Protein AF-A0A0N8JWX4-F1 (afdb_monomer)

Solvent-accessible surface area (backbone atoms only — not comparable to full-atom values): 6030 Å² total; per-residue (Å²): 86,64,40,74,49,63,48,61,84,42,91,86,50,77,51,70,68,56,51,38,58,78,67,41,42,69,59,55,32,63,76,65,73,45,65,76,48,78,26,70,24,34,84,79,57,50,66,80,94,48,34,44,62,36,56,54,49,41,50,51,52,44,52,58,57,46,63,76,50,38,68,66,52,49,53,49,52,53,51,55,52,50,54,51,50,54,52,55,51,50,53,51,51,53,51,51,50,54,56,51,55,69,70,76,110

Foldseek 3Di:
DEAEQEDPVDDPRDDPVRVCVVVVVVVVCVVVVHDYDYQHAYCPLDDDPSHTVSVVVSVVVVVVVCVVCVVVV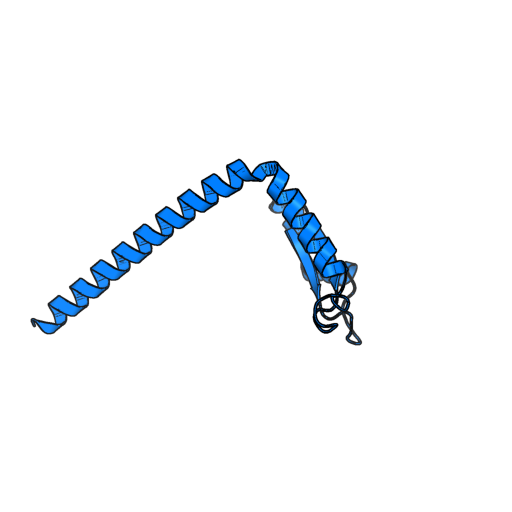VVVCVVVVVVVVVVVVVVVVVVVVVVVVVVVD

Structure (mmCIF, N/CA/C/O backbone):
data_AF-A0A0N8JWX4-F1
#
_entry.id   AF-A0A0N8JWX4-F1
#
loop_
_atom_site.group_PDB
_atom_site.id
_atom_site.type_symbol
_atom_site.label_atom_id
_atom_site.label_alt_id
_atom_site.label_comp_id
_atom_site.label_asym_id
_atom_site.label_entity_id
_atom_site.label_seq_id
_atom_site.pdbx_PDB_ins_code
_atom_site.Cartn_x
_atom_site.Cartn_y
_atom_site.Cartn_z
_atom_site.occupancy
_atom_site.B_iso_or_equiv
_atom_site.auth_seq_id
_atom_site.auth_comp_id
_atom_site.auth_asym_id
_atom_site.auth_atom_id
_atom_site.pdbx_PDB_model_num
ATOM 1 N N . MET A 1 1 ? -0.956 6.906 -3.241 1.00 75.44 1 MET A N 1
ATOM 2 C CA . MET A 1 1 ? -1.010 5.457 -3.043 1.00 75.44 1 MET A CA 1
ATOM 3 C C . MET A 1 1 ? -0.143 4.792 -4.100 1.00 75.44 1 MET A C 1
ATOM 5 O O . MET A 1 1 ? -0.423 4.977 -5.280 1.00 75.44 1 MET A O 1
ATOM 9 N N . PRO A 1 2 ? 0.948 4.121 -3.698 1.00 83.56 2 PRO A N 1
ATOM 10 C CA . PRO A 1 2 ? 1.736 3.301 -4.605 1.00 83.56 2 PRO A CA 1
ATOM 11 C C . PRO A 1 2 ? 0.965 2.014 -4.921 1.00 83.56 2 PRO A C 1
ATOM 13 O O . PRO A 1 2 ? 0.335 1.429 -4.039 1.00 83.56 2 PRO A O 1
ATOM 16 N N . TRP A 1 3 ? 1.059 1.552 -6.156 1.00 89.50 3 TRP A N 1
ATOM 17 C CA . TRP A 1 3 ? 0.517 0.281 -6.611 1.00 89.50 3 TRP A CA 1
ATOM 18 C C . TRP A 1 3 ? 1.668 -0.569 -7.114 1.00 89.50 3 TRP A C 1
ATOM 20 O O . TRP A 1 3 ? 2.405 -0.164 -8.004 1.00 89.50 3 TRP A O 1
ATOM 30 N N . LEU A 1 4 ? 1.837 -1.752 -6.536 1.00 92.62 4 LEU A N 1
ATOM 31 C CA . LEU A 1 4 ? 2.834 -2.702 -7.009 1.00 92.62 4 LEU A CA 1
ATOM 32 C C . LEU A 1 4 ? 2.171 -3.637 -8.017 1.00 92.62 4 LEU A C 1
ATOM 34 O O . LEU A 1 4 ? 1.409 -4.529 -7.636 1.00 92.62 4 LEU A O 1
ATOM 38 N N . ALA A 1 5 ? 2.471 -3.441 -9.298 1.00 93.62 5 ALA A N 1
ATOM 39 C CA . ALA A 1 5 ? 2.049 -4.333 -10.371 1.00 93.62 5 ALA A CA 1
ATOM 40 C C . ALA A 1 5 ? 2.935 -5.587 -10.348 1.00 93.62 5 ALA A C 1
ATOM 42 O O . ALA A 1 5 ? 3.867 -5.734 -11.134 1.00 93.62 5 ALA A O 1
ATOM 43 N N . ASN A 1 6 ? 2.686 -6.453 -9.364 1.00 94.25 6 ASN A N 1
ATOM 44 C CA . ASN A 1 6 ? 3.535 -7.596 -9.039 1.00 94.25 6 ASN A CA 1
ATOM 45 C C . ASN A 1 6 ? 3.438 -8.739 -10.072 1.00 94.25 6 ASN A C 1
ATOM 47 O O . ASN A 1 6 ? 2.444 -8.865 -10.782 1.00 94.25 6 ASN A O 1
ATOM 51 N N . LYS A 1 7 ? 4.423 -9.648 -10.033 1.00 94.81 7 LYS A N 1
ATOM 52 C CA . LYS A 1 7 ? 4.566 -10.858 -10.866 1.00 94.81 7 LYS A CA 1
ATOM 53 C C . LYS A 1 7 ? 4.975 -10.592 -12.314 1.00 94.81 7 LYS A C 1
ATOM 55 O O . LYS A 1 7 ? 4.678 -11.399 -13.189 1.00 94.81 7 LYS A O 1
ATOM 60 N N . GLN A 1 8 ? 5.712 -9.511 -12.559 1.00 94.62 8 GLN A N 1
ATOM 61 C CA . GLN A 1 8 ? 6.251 -9.197 -13.891 1.00 94.62 8 GLN A CA 1
ATOM 62 C C . GLN A 1 8 ? 7.282 -10.228 -14.398 1.00 94.62 8 GLN A C 1
ATOM 64 O O . GLN A 1 8 ? 7.710 -10.165 -15.542 1.00 94.62 8 GLN A O 1
ATOM 69 N N . ASP A 1 9 ? 7.672 -11.206 -13.572 1.00 93.00 9 ASP A N 1
ATOM 70 C CA . ASP A 1 9 ? 8.454 -12.380 -13.978 1.00 93.00 9 ASP A CA 1
ATOM 71 C C . ASP A 1 9 ? 7.645 -13.431 -14.758 1.00 93.00 9 ASP A C 1
ATOM 73 O O . ASP A 1 9 ? 8.227 -14.366 -15.310 1.00 93.00 9 ASP A O 1
ATOM 77 N N . ARG A 1 10 ? 6.312 -13.331 -14.770 1.00 95.06 10 ARG A N 1
ATOM 78 C CA . ARG A 1 10 ? 5.429 -14.327 -15.380 1.00 95.06 10 ARG A CA 1
ATOM 79 C C . ARG A 1 10 ? 5.02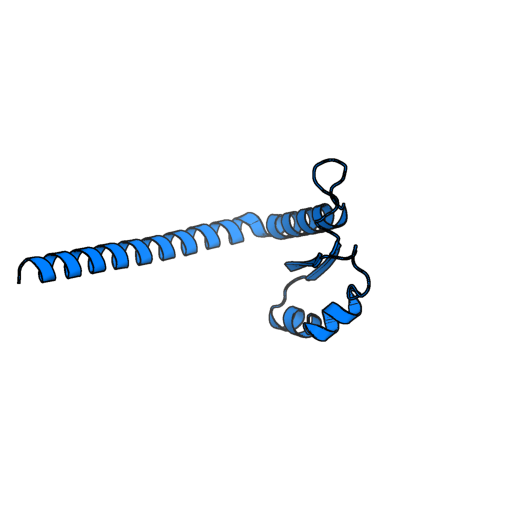7 -13.929 -16.790 1.00 95.06 10 ARG A C 1
ATOM 81 O O . ARG A 1 10 ? 4.681 -12.784 -17.060 1.00 95.06 10 ARG A O 1
ATOM 88 N N . GLU A 1 11 ? 4.999 -14.922 -17.670 1.00 92.19 11 GLU A N 1
ATOM 89 C CA . GLU A 1 11 ? 4.384 -14.775 -18.982 1.00 92.19 11 GLU A CA 1
ATOM 90 C C . GLU A 1 11 ? 2.891 -14.448 -18.823 1.00 92.19 11 GLU A C 1
ATOM 92 O O . GLU A 1 11 ? 2.202 -15.036 -17.985 1.00 92.19 11 GLU A O 1
ATOM 97 N N . GLY A 1 12 ? 2.411 -13.470 -19.593 1.00 92.12 12 GLY A N 1
ATOM 98 C CA . GLY A 1 12 ? 1.049 -12.949 -19.473 1.00 92.12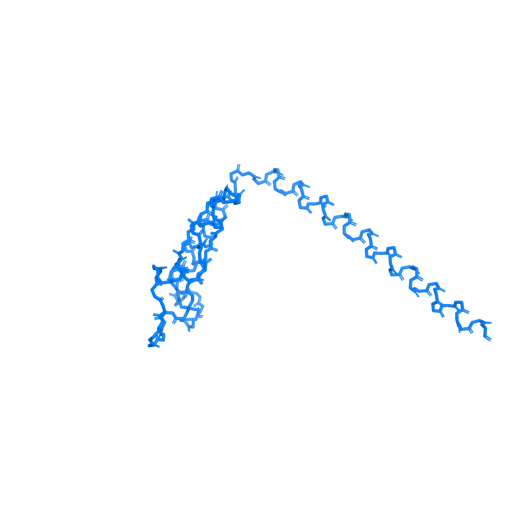 12 GLY A CA 1
ATOM 99 C C . GLY A 1 12 ? 0.832 -11.977 -18.308 1.00 92.12 12 GLY A C 1
ATOM 100 O O . GLY A 1 12 ? -0.317 -11.673 -17.991 1.00 92.12 12 GLY A O 1
ATOM 101 N N . ALA A 1 13 ? 1.893 -11.491 -17.653 1.00 94.69 13 ALA A N 1
ATOM 102 C CA . ALA A 1 13 ? 1.767 -10.384 -16.710 1.00 94.69 13 ALA A CA 1
ATOM 103 C C . ALA A 1 13 ? 1.180 -9.147 -17.411 1.00 94.69 13 ALA A C 1
ATOM 105 O O . ALA A 1 13 ? 1.616 -8.773 -18.500 1.00 94.69 13 ALA A O 1
ATOM 106 N N . LEU A 1 14 ? 0.182 -8.531 -16.775 1.00 94.31 14 LEU A N 1
ATOM 107 C CA . LEU A 1 14 ? -0.470 -7.334 -17.299 1.00 94.31 14 LEU A CA 1
ATOM 108 C C . LEU A 1 14 ? 0.495 -6.149 -17.292 1.00 94.31 14 LEU A C 1
ATOM 110 O O . LEU A 1 14 ? 1.250 -5.958 -16.327 1.00 94.31 14 LEU A O 1
ATOM 114 N N . ALA A 1 15 ? 0.428 -5.342 -18.351 1.00 91.88 15 ALA A N 1
ATOM 115 C CA . ALA A 1 15 ? 1.152 -4.088 -18.413 1.00 91.88 15 ALA A CA 1
ATOM 116 C C . ALA A 1 15 ? 0.485 -3.042 -17.509 1.00 91.88 15 ALA A C 1
ATOM 118 O O . ALA A 1 15 ? -0.664 -3.174 -17.087 1.00 91.88 15 ALA A O 1
ATOM 119 N N . GLU A 1 16 ? 1.212 -1.965 -17.226 1.00 89.81 16 GLU A N 1
ATOM 120 C CA . GLU A 1 16 ? 0.718 -0.870 -16.390 1.00 89.81 16 GLU A CA 1
ATOM 121 C C . GLU A 1 16 ? -0.600 -0.279 -16.915 1.00 89.81 16 GLU A C 1
ATOM 123 O O . GLU A 1 16 ? -1.539 -0.100 -16.142 1.00 89.81 16 GLU A O 1
ATOM 128 N N . ALA A 1 17 ? -0.693 -0.048 -18.228 1.00 90.44 17 ALA A N 1
ATOM 129 C CA . ALA A 1 17 ? -1.893 0.488 -18.869 1.00 90.44 17 ALA A CA 1
ATOM 130 C C . ALA A 1 17 ? -3.112 -0.427 -18.671 1.00 90.44 17 ALA A C 1
ATOM 132 O O . ALA A 1 17 ? -4.181 0.047 -18.287 1.00 90.44 17 ALA A O 1
ATOM 133 N N . ASP A 1 18 ? -2.929 -1.740 -18.840 1.00 93.44 18 ASP A N 1
ATOM 134 C CA . ASP A 1 18 ? -4.007 -2.710 -18.649 1.00 93.44 18 ASP A CA 1
ATOM 135 C C . ASP A 1 18 ? -4.485 -2.704 -17.193 1.00 93.44 18 ASP A C 1
ATOM 137 O O . ASP A 1 18 ? -5.682 -2.751 -16.926 1.00 93.44 18 ASP A O 1
ATOM 141 N N . ILE A 1 19 ? -3.565 -2.604 -16.229 1.00 91.56 19 ILE A N 1
ATOM 142 C CA . ILE A 1 19 ? -3.904 -2.538 -14.801 1.00 91.56 19 ILE A CA 1
ATOM 143 C C . ILE A 1 19 ? -4.680 -1.255 -14.480 1.00 91.56 19 ILE A C 1
ATOM 145 O O . ILE A 1 19 ? -5.662 -1.315 -13.736 1.00 91.56 19 ILE A O 1
ATOM 149 N N . ILE A 1 20 ? -4.270 -0.112 -15.042 1.00 91.38 20 ILE A N 1
ATOM 150 C CA . ILE A 1 20 ? -4.978 1.169 -14.888 1.00 91.38 20 ILE A CA 1
ATOM 151 C C . ILE A 1 20 ? -6.420 1.041 -15.367 1.00 91.38 20 ILE A C 1
ATOM 153 O O . ILE A 1 20 ? -7.330 1.469 -14.656 1.00 91.38 20 ILE A O 1
ATOM 157 N N . GLU A 1 21 ? -6.626 0.434 -16.533 1.00 93.12 21 GLU A N 1
ATOM 158 C CA . GLU A 1 21 ? -7.949 0.255 -17.123 1.00 93.12 21 GLU A CA 1
ATOM 159 C C . GLU A 1 21 ? -8.809 -0.717 -16.302 1.00 93.12 21 GLU A C 1
ATOM 161 O O . GLU A 1 21 ? -9.893 -0.352 -15.839 1.00 93.12 21 GLU A O 1
ATOM 166 N N . HIS A 1 22 ? -8.303 -1.926 -16.035 1.00 93.44 22 HIS A N 1
ATOM 167 C CA . HIS A 1 22 ? -9.049 -2.984 -15.341 1.00 93.44 22 HIS A CA 1
ATOM 168 C C . HIS A 1 22 ? -9.449 -2.592 -13.916 1.00 93.44 22 HIS A C 1
ATOM 170 O O . HIS A 1 22 ? -10.507 -2.999 -13.436 1.00 93.44 22 HIS A O 1
ATOM 176 N N . LEU A 1 23 ? -8.613 -1.809 -13.229 1.00 90.75 23 LEU A N 1
ATOM 177 C CA . LEU A 1 23 ? -8.904 -1.300 -11.888 1.00 90.75 23 LEU A CA 1
ATOM 178 C C . LEU A 1 23 ? -9.530 0.101 -11.905 1.00 90.75 23 LEU A C 1
ATOM 180 O O 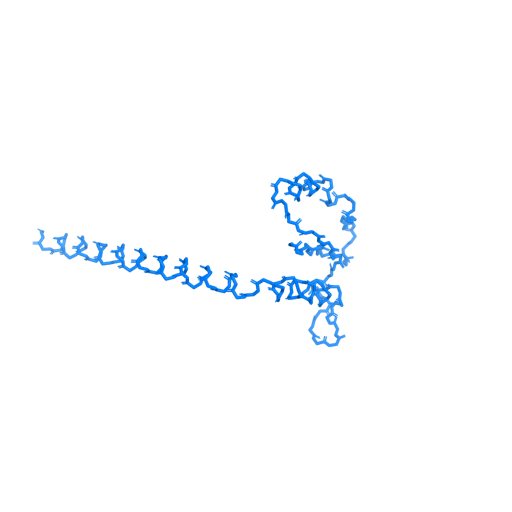. LEU A 1 23 ? -9.845 0.635 -10.842 1.00 90.75 23 LEU A O 1
ATOM 184 N N . SER A 1 24 ? -9.710 0.699 -13.088 1.00 92.62 24 SER A N 1
ATOM 185 C CA . SER A 1 24 ? -10.228 2.060 -13.265 1.00 92.62 24 SER A CA 1
ATOM 186 C C . SER A 1 24 ? -9.507 3.084 -12.376 1.00 92.62 24 SER A C 1
ATOM 188 O O . SER A 1 24 ? -10.136 3.925 -11.725 1.00 92.62 24 SER A O 1
ATOM 190 N N . LEU A 1 25 ? -8.173 3.001 -12.317 1.00 89.94 25 LEU A N 1
ATOM 191 C CA . LEU A 1 25 ? -7.375 3.761 -11.350 1.00 89.94 25 LEU A CA 1
ATOM 192 C C . LEU A 1 25 ? -7.510 5.270 -11.541 1.00 89.94 25 LEU A C 1
ATOM 194 O O . LEU A 1 25 ? -7.541 5.993 -10.550 1.00 89.94 25 LEU A O 1
ATOM 198 N N . GLU A 1 26 ? -7.661 5.751 -12.775 1.00 89.38 26 GLU A N 1
ATOM 199 C CA . GLU A 1 26 ? -7.882 7.176 -13.052 1.00 89.38 26 GLU A CA 1
ATOM 200 C C . GLU A 1 26 ? -9.123 7.711 -12.333 1.00 89.38 26 GLU A C 1
ATOM 202 O O . GLU A 1 26 ? -9.085 8.768 -11.701 1.00 89.38 26 GLU A O 1
ATOM 207 N N . LYS A 1 27 ? -10.223 6.951 -12.369 1.00 91.19 27 LYS A N 1
ATOM 208 C CA . LYS A 1 27 ? -11.463 7.316 -11.686 1.00 91.19 27 LYS A CA 1
ATOM 209 C C . LYS A 1 27 ? -11.253 7.361 -10.174 1.00 91.19 27 LYS A C 1
ATOM 211 O O . LYS A 1 27 ? -11.579 8.367 -9.546 1.00 91.19 27 LYS A O 1
ATOM 216 N N . LEU A 1 28 ? -10.655 6.314 -9.604 1.00 89.75 28 LEU A N 1
ATOM 217 C CA . LEU A 1 28 ? -10.426 6.212 -8.161 1.00 89.75 28 LEU A CA 1
ATOM 218 C C . LEU A 1 28 ? -9.519 7.339 -7.644 1.00 89.75 28 LEU A C 1
ATOM 220 O O . LEU A 1 28 ? -9.776 7.915 -6.586 1.00 89.75 28 LEU A O 1
ATOM 224 N N . VAL A 1 29 ? -8.474 7.667 -8.401 1.00 88.94 29 VAL A N 1
ATOM 225 C CA . VAL A 1 29 ? -7.526 8.747 -8.103 1.00 88.94 29 VAL A CA 1
ATOM 226 C C . VAL A 1 29 ? -8.213 10.103 -8.089 1.00 88.94 29 VAL A C 1
ATOM 228 O O . VAL A 1 29 ? -8.012 10.883 -7.155 1.00 88.94 29 VAL A O 1
ATOM 231 N N . ASN A 1 30 ? -9.063 10.359 -9.081 1.00 89.44 30 ASN A N 1
ATOM 232 C CA . ASN A 1 30 ? -9.808 11.607 -9.182 1.00 89.44 30 ASN A CA 1
ATOM 233 C C . ASN A 1 30 ? -10.843 11.750 -8.057 1.00 89.44 30 ASN A C 1
ATOM 235 O O . ASN A 1 30 ? -10.935 12.810 -7.439 1.00 89.44 30 ASN A O 1
ATOM 239 N N . GLU A 1 31 ? -11.580 10.683 -7.744 1.00 91.81 31 GLU A N 1
ATOM 240 C CA . GLU A 1 31 ? -12.591 10.678 -6.678 1.00 91.81 31 GLU A CA 1
ATOM 241 C C . GLU A 1 31 ? -11.972 10.891 -5.292 1.00 91.81 31 GLU A C 1
ATOM 243 O O . GLU A 1 31 ? -12.464 11.696 -4.502 1.00 91.81 31 GLU A O 1
ATOM 248 N N . ASN A 1 32 ? -10.859 10.210 -5.009 1.00 88.75 32 ASN A N 1
ATOM 249 C CA . ASN A 1 32 ? -10.196 10.269 -3.706 1.00 88.75 32 ASN A CA 1
ATOM 250 C C . ASN A 1 32 ? -9.162 11.396 -3.598 1.00 88.75 32 ASN A C 1
ATOM 252 O O . ASN A 1 32 ? -8.553 11.561 -2.539 1.00 88.75 32 ASN A O 1
ATOM 256 N N . LYS A 1 33 ? -8.947 12.162 -4.678 1.00 86.75 33 LYS A N 1
ATOM 257 C CA . LYS A 1 33 ? -7.970 13.260 -4.765 1.00 86.75 33 LYS A CA 1
ATOM 258 C C . LYS A 1 33 ? -6.586 12.850 -4.256 1.00 86.75 33 LYS A C 1
ATOM 260 O O . LYS A 1 33 ? -5.937 13.590 -3.517 1.00 86.75 33 LYS A O 1
ATOM 265 N N . CYS A 1 34 ? -6.147 11.645 -4.611 1.00 84.88 34 CYS A N 1
ATOM 266 C CA . CYS A 1 34 ? -4.923 11.062 -4.078 1.00 84.88 34 CYS A CA 1
ATOM 267 C C . CYS A 1 34 ? -3.885 10.862 -5.181 1.00 84.88 34 CYS A C 1
ATOM 269 O O . CYS A 1 34 ? -4.209 10.534 -6.314 1.00 84.88 34 CYS A O 1
ATOM 271 N N . LEU A 1 35 ? -2.606 11.041 -4.855 1.00 86.12 35 LEU A N 1
ATOM 272 C CA . LEU A 1 35 ? -1.543 10.736 -5.812 1.00 86.12 35 LEU A CA 1
ATOM 273 C C . LEU A 1 35 ? -1.518 9.236 -6.100 1.00 86.12 35 LEU A C 1
ATOM 275 O O . LEU A 1 35 ? -1.738 8.439 -5.190 1.00 86.12 35 LEU A O 1
ATOM 279 N N . CYS A 1 36 ? -1.172 8.842 -7.317 1.00 88.31 36 CYS A N 1
ATOM 280 C CA . CYS A 1 36 ? -0.995 7.447 -7.700 1.00 88.31 36 CYS A CA 1
ATOM 281 C C . CYS A 1 36 ? 0.351 7.265 -8.385 1.00 88.31 36 CYS A C 1
ATOM 283 O O . CYS A 1 36 ? 0.779 8.129 -9.147 1.00 88.31 36 CYS A O 1
ATOM 285 N N . GLN A 1 37 ? 1.010 6.152 -8.089 1.00 90.44 37 GLN A N 1
ATOM 286 C CA . GLN A 1 37 ? 2.176 5.694 -8.826 1.00 90.44 37 GLN A CA 1
ATOM 287 C C . GLN A 1 37 ? 2.099 4.180 -8.932 1.00 90.44 37 GLN A C 1
ATOM 289 O O . GLN A 1 37 ? 1.837 3.519 -7.927 1.00 90.44 37 GLN A O 1
ATOM 294 N N . ILE A 1 38 ? 2.333 3.642 -10.122 1.00 92.06 38 ILE A N 1
ATOM 295 C CA . ILE A 1 38 ? 2.384 2.204 -10.349 1.00 92.06 38 ILE A CA 1
ATOM 296 C C . ILE A 1 38 ? 3.841 1.809 -10.560 1.00 92.06 38 ILE A C 1
ATOM 298 O O . ILE A 1 38 ? 4.585 2.472 -11.272 1.00 92.06 38 ILE A O 1
ATOM 302 N N . GLU A 1 39 ? 4.255 0.744 -9.890 1.00 93.75 39 GLU A N 1
ATOM 303 C CA . GLU A 1 39 ? 5.597 0.187 -9.969 1.00 93.75 39 GLU A CA 1
ATOM 304 C C . GLU A 1 39 ? 5.470 -1.266 -10.445 1.00 93.75 39 GLU A C 1
ATOM 306 O O . GLU A 1 39 ? 5.067 -2.137 -9.659 1.00 93.75 39 GLU A O 1
ATOM 311 N N . PRO A 1 40 ? 5.762 -1.555 -11.727 1.00 92.75 40 PRO A N 1
ATOM 312 C CA . PRO A 1 40 ? 5.855 -2.924 -12.212 1.00 92.75 40 PRO A CA 1
ATOM 313 C C . PRO A 1 40 ? 7.011 -3.620 -11.502 1.00 92.75 40 PRO A C 1
ATOM 315 O O . PRO A 1 40 ? 8.156 -3.161 -11.540 1.00 92.75 40 PRO A O 1
ATOM 318 N N . CYS A 1 41 ? 6.705 -4.717 -10.811 1.00 93.69 41 CYS A N 1
ATOM 319 C CA . CYS A 1 41 ? 7.688 -5.393 -9.982 1.00 93.69 41 CYS A CA 1
ATOM 320 C C . CYS A 1 41 ? 7.530 -6.912 -9.967 1.00 93.69 41 CYS A C 1
ATOM 322 O O . CYS A 1 41 ? 6.490 -7.482 -10.301 1.00 93.69 41 CYS A O 1
ATOM 324 N N . SER A 1 42 ? 8.558 -7.584 -9.473 1.00 93.88 42 SER A N 1
ATOM 325 C CA . SER A 1 42 ? 8.520 -8.997 -9.141 1.00 93.88 42 SER A CA 1
ATOM 326 C C . SER A 1 42 ? 9.082 -9.242 -7.744 1.00 93.88 42 SER A C 1
ATOM 328 O O . SER A 1 42 ? 10.269 -9.076 -7.459 1.00 93.88 42 SER A O 1
ATOM 330 N N . ALA A 1 43 ? 8.203 -9.694 -6.852 1.00 93.00 43 ALA A N 1
ATOM 331 C CA . ALA A 1 43 ? 8.564 -10.024 -5.479 1.00 93.00 43 ALA A CA 1
ATOM 332 C C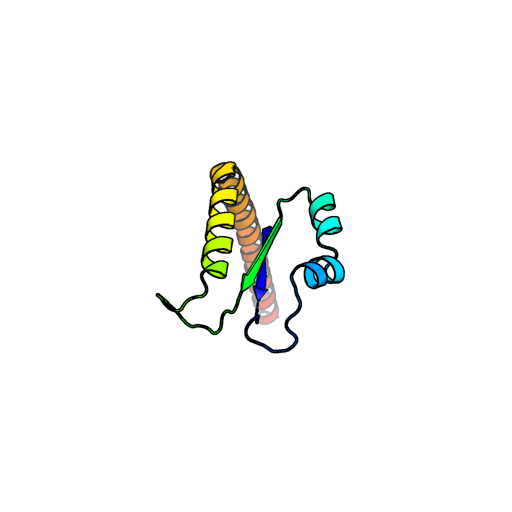 . ALA A 1 43 ? 9.374 -11.331 -5.350 1.00 93.00 43 ALA A C 1
ATOM 334 O O . ALA A 1 43 ? 9.831 -11.651 -4.253 1.00 93.00 43 ALA A O 1
ATOM 335 N N . VAL A 1 44 ? 9.562 -12.100 -6.434 1.00 92.25 44 VAL A N 1
ATOM 336 C CA . VAL A 1 44 ? 10.242 -13.408 -6.374 1.00 92.25 44 VAL A CA 1
ATOM 337 C C . VAL A 1 44 ? 11.759 -13.331 -6.548 1.00 92.25 44 VAL A C 1
ATOM 339 O O . VAL A 1 44 ? 12.443 -14.315 -6.271 1.00 92.25 44 VAL A O 1
ATOM 342 N N . PHE A 1 45 ? 12.318 -12.177 -6.932 1.00 83.44 45 PHE A N 1
ATOM 343 C CA . PHE A 1 45 ? 13.769 -12.029 -7.120 1.00 83.44 45 PHE A CA 1
A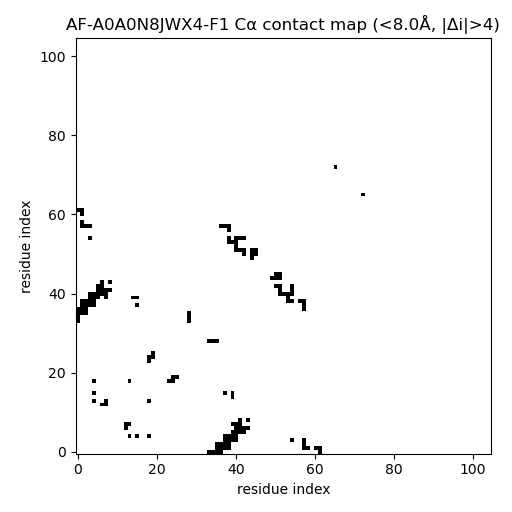TOM 344 C C . PHE A 1 45 ? 14.595 -12.122 -5.816 1.00 83.44 45 PHE A C 1
ATOM 346 O O . PHE A 1 45 ? 15.824 -12.207 -5.855 1.00 83.44 45 PHE A O 1
ATOM 353 N N . GLY A 1 46 ? 13.939 -12.220 -4.655 1.00 80.44 46 GLY A N 1
ATOM 354 C CA . GLY A 1 46 ? 14.568 -12.492 -3.361 1.00 80.44 46 GLY A CA 1
ATOM 355 C C . GLY A 1 46 ? 14.855 -11.227 -2.549 1.00 80.44 46 GLY A C 1
ATOM 356 O O . GLY A 1 46 ? 14.207 -10.200 -2.724 1.00 80.44 46 GLY A O 1
ATOM 357 N N . TYR A 1 47 ? 15.810 -11.304 -1.616 1.00 80.00 47 TYR A N 1
ATOM 358 C CA . TYR A 1 47 ? 16.104 -10.245 -0.640 1.00 80.00 47 TYR A CA 1
ATOM 359 C C . TYR A 1 47 ? 17.480 -9.587 -0.846 1.00 80.00 47 TYR A C 1
ATOM 361 O O . TYR A 1 47 ? 18.357 -10.082 -1.560 1.00 80.00 47 TYR A O 1
ATOM 369 N N . GLY A 1 48 ? 17.689 -8.441 -0.191 1.00 80.94 48 GLY A N 1
ATOM 370 C CA . GLY A 1 48 ? 18.959 -7.714 -0.210 1.00 80.94 48 GLY A CA 1
ATOM 371 C C . GLY A 1 48 ? 19.288 -7.148 -1.592 1.00 80.94 48 GLY A C 1
ATOM 372 O O . GLY A 1 48 ? 18.49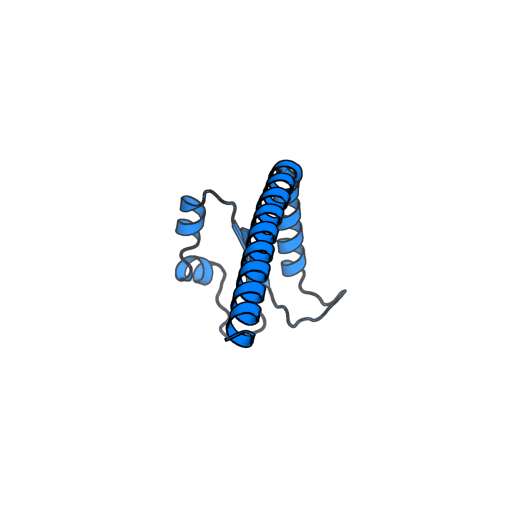1 -6.424 -2.178 1.00 80.94 48 GLY A O 1
ATOM 373 N N . LYS A 1 49 ? 20.473 -7.474 -2.125 1.00 79.81 49 LYS A N 1
ATOM 374 C CA . LYS A 1 49 ? 20.941 -6.969 -3.432 1.00 79.81 49 LYS A CA 1
ATOM 375 C C . LYS A 1 49 ? 20.176 -7.540 -4.632 1.00 79.81 49 LYS A C 1
ATOM 377 O O . LYS A 1 49 ? 20.309 -6.995 -5.722 1.00 79.81 49 LYS A O 1
ATOM 382 N N . LYS A 1 50 ? 19.429 -8.633 -4.439 1.00 84.00 50 LYS A N 1
ATOM 383 C CA . LYS A 1 50 ? 18.618 -9.271 -5.485 1.00 84.00 50 LYS A CA 1
ATOM 384 C C . LYS A 1 50 ? 17.160 -8.805 -5.482 1.00 84.00 50 LYS A C 1
ATOM 386 O O . LYS A 1 50 ? 16.421 -9.177 -6.380 1.00 84.00 50 LYS A O 1
ATOM 391 N N . LEU A 1 51 ? 16.753 -8.002 -4.495 1.00 89.12 51 LEU A N 1
ATOM 392 C CA . LEU A 1 51 ? 15.409 -7.436 -4.454 1.00 89.12 51 LEU A CA 1
ATOM 393 C C . LEU A 1 51 ? 15.175 -6.553 -5.684 1.00 89.12 51 LEU A C 1
ATOM 395 O O . LEU A 1 51 ? 16.051 -5.777 -6.078 1.00 89.12 51 LEU A O 1
ATOM 399 N N . ASP A 1 52 ? 13.971 -6.641 -6.237 1.00 89.69 52 ASP A N 1
ATOM 400 C CA . ASP A 1 52 ? 13.532 -5.753 -7.300 1.00 89.69 52 ASP A CA 1
ATOM 401 C C . ASP A 1 52 ? 13.577 -4.284 -6.841 1.00 89.69 52 ASP A C 1
ATOM 403 O O . ASP A 1 52 ? 13.031 -3.897 -5.801 1.00 89.69 52 ASP A O 1
ATOM 407 N N . LYS A 1 53 ? 14.251 -3.451 -7.634 1.00 91.88 53 LYS A N 1
ATOM 408 C CA . LYS A 1 53 ? 14.419 -2.027 -7.349 1.00 91.88 53 LYS A CA 1
ATOM 409 C C . LYS A 1 53 ? 13.088 -1.283 -7.404 1.00 91.88 53 LYS A C 1
ATOM 411 O O . LYS A 1 53 ? 12.933 -0.342 -6.631 1.00 91.88 53 LYS A O 1
ATOM 416 N N . SER A 1 54 ? 12.131 -1.722 -8.222 1.00 92.19 54 SER A N 1
ATOM 417 C CA . SER A 1 54 ? 10.808 -1.094 -8.329 1.00 92.19 54 SER A CA 1
ATOM 418 C C . SER A 1 54 ? 10.047 -1.139 -7.000 1.00 92.19 54 SER A C 1
ATOM 420 O O . SER A 1 54 ? 9.425 -0.161 -6.598 1.00 92.19 54 SER A O 1
AT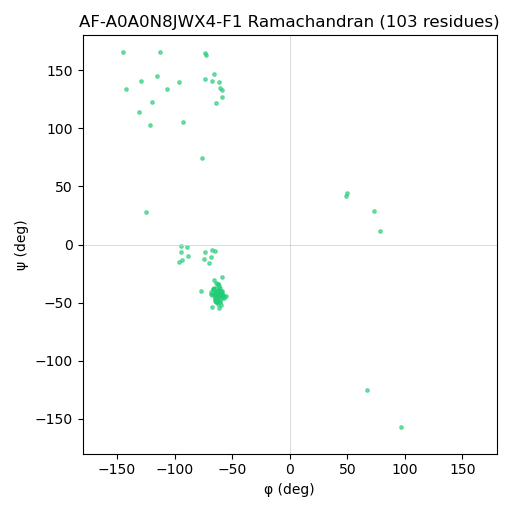OM 422 N N . ILE A 1 55 ? 10.195 -2.222 -6.224 1.00 92.50 55 ILE A N 1
ATOM 423 C CA . ILE A 1 55 ? 9.599 -2.325 -4.879 1.00 92.50 55 ILE A CA 1
ATOM 424 C C . ILE A 1 55 ? 10.189 -1.255 -3.953 1.00 92.50 55 ILE A C 1
ATOM 426 O O . ILE A 1 55 ? 9.466 -0.578 -3.220 1.00 92.50 55 ILE A O 1
ATOM 430 N N . LYS A 1 56 ? 11.514 -1.072 -3.996 1.00 92.00 56 LYS A N 1
ATOM 431 C CA . LYS A 1 56 ? 12.194 -0.040 -3.205 1.00 92.00 56 LYS A CA 1
ATOM 432 C C . LYS A 1 56 ? 11.805 1.369 -3.662 1.00 92.00 56 LYS A C 1
ATOM 434 O O . LYS A 1 56 ? 11.653 2.248 -2.817 1.00 92.00 56 LYS A O 1
ATOM 439 N N . ASN A 1 57 ? 11.639 1.581 -4.964 1.00 92.94 57 ASN A N 1
ATOM 440 C CA . ASN A 1 57 ? 11.211 2.859 -5.526 1.00 92.94 57 ASN A CA 1
ATOM 441 C C . ASN A 1 57 ? 9.800 3.220 -5.054 1.00 92.94 57 ASN A C 1
ATOM 443 O O . ASN A 1 57 ? 9.623 4.295 -4.482 1.00 92.94 57 ASN A O 1
ATOM 447 N N . GLY A 1 58 ? 8.847 2.289 -5.160 1.00 93.56 58 GLY A N 1
ATOM 448 C CA . GLY A 1 58 ? 7.484 2.481 -4.664 1.00 93.56 58 GLY A CA 1
ATOM 449 C C . GLY A 1 58 ? 7.427 2.752 -3.161 1.00 93.56 58 GLY A C 1
ATOM 450 O O . GLY A 1 58 ? 6.700 3.642 -2.715 1.00 93.56 58 GLY A O 1
ATOM 451 N N . LEU A 1 59 ? 8.247 2.050 -2.367 1.00 93.31 59 LEU A N 1
ATOM 452 C CA . LEU A 1 59 ? 8.362 2.310 -0.930 1.00 93.31 59 LEU A CA 1
ATOM 453 C C . LEU A 1 59 ? 8.921 3.710 -0.645 1.00 93.31 59 LEU A C 1
ATOM 455 O O . LEU A 1 59 ? 8.350 4.446 0.156 1.00 93.31 59 LEU A O 1
ATOM 459 N N . ASN A 1 60 ? 10.015 4.097 -1.303 1.00 94.31 60 ASN A N 1
ATOM 460 C CA . ASN A 1 60 ? 10.608 5.423 -1.132 1.00 94.31 60 ASN A CA 1
ATOM 461 C C . ASN A 1 60 ? 9.631 6.530 -1.532 1.00 94.31 60 ASN A C 1
ATOM 463 O O . ASN A 1 60 ? 9.512 7.530 -0.828 1.00 94.31 60 ASN A O 1
ATOM 467 N N . TRP A 1 61 ? 8.903 6.354 -2.634 1.00 94.75 61 TRP A N 1
ATOM 468 C CA . TRP A 1 61 ? 7.884 7.304 -3.053 1.00 94.75 61 TRP A CA 1
ATOM 469 C C . TRP A 1 61 ? 6.761 7.423 -2.022 1.00 94.75 61 TRP A C 1
ATOM 471 O O . TRP A 1 61 ? 6.356 8.537 -1.686 1.00 94.75 61 TRP A O 1
ATOM 481 N N . LEU A 1 62 ? 6.281 6.306 -1.467 1.00 94.12 62 LEU A N 1
ATOM 482 C CA . LEU A 1 62 ? 5.267 6.331 -0.413 1.00 94.12 62 LEU A CA 1
ATOM 483 C C . LEU A 1 62 ? 5.763 7.077 0.822 1.00 94.12 62 LEU A C 1
ATOM 485 O O . LEU A 1 62 ? 5.070 7.970 1.302 1.00 94.12 62 LEU A O 1
ATOM 489 N N . LEU A 1 63 ? 6.959 6.739 1.306 1.00 94.31 63 LEU A N 1
ATOM 490 C CA . LEU A 1 63 ? 7.556 7.383 2.475 1.00 94.31 63 LEU A CA 1
ATOM 491 C C . LEU A 1 63 ? 7.740 8.882 2.250 1.00 94.31 63 LEU A C 1
ATOM 493 O O . LEU A 1 63 ? 7.386 9.667 3.121 1.00 94.31 63 LEU A O 1
ATOM 497 N N . ASN A 1 64 ? 8.199 9.291 1.067 1.00 93.94 64 ASN A N 1
ATOM 498 C CA . ASN A 1 64 ? 8.334 10.703 0.717 1.00 93.94 64 ASN A CA 1
ATOM 499 C C . ASN A 1 64 ? 6.987 11.433 0.679 1.00 93.94 64 ASN A C 1
ATOM 501 O O . ASN A 1 64 ? 6.935 12.617 0.991 1.00 93.94 64 ASN A O 1
ATOM 505 N N . ASN A 1 65 ? 5.897 10.765 0.295 1.00 91.75 65 ASN A N 1
ATOM 506 C CA . ASN A 1 65 ? 4.568 11.375 0.334 1.00 91.75 65 ASN A CA 1
ATOM 507 C C . ASN A 1 65 ? 3.998 11.433 1.751 1.00 91.75 65 ASN A C 1
ATOM 509 O O . ASN A 1 65 ? 3.429 12.453 2.114 1.00 91.75 65 ASN A O 1
ATOM 513 N N . ILE A 1 66 ? 4.195 10.392 2.563 1.00 91.75 66 ILE A N 1
ATOM 514 C CA . ILE A 1 66 ? 3.813 10.410 3.980 1.00 91.75 66 ILE A CA 1
ATOM 515 C C . ILE A 1 66 ? 4.590 11.500 4.725 1.00 91.75 66 ILE A C 1
ATOM 517 O O . ILE A 1 66 ? 4.005 12.228 5.515 1.00 91.75 66 ILE A O 1
ATOM 521 N N . ALA A 1 67 ? 5.889 11.644 4.448 1.00 93.69 67 ALA A N 1
ATOM 522 C CA . ALA A 1 67 ? 6.757 12.618 5.100 1.00 93.69 67 ALA A CA 1
ATOM 523 C C . ALA A 1 67 ? 6.285 14.071 4.925 1.00 93.69 67 ALA A C 1
ATOM 525 O O . ALA A 1 67 ? 6.549 14.888 5.800 1.00 93.69 67 ALA A O 1
ATOM 526 N N . LYS A 1 68 ? 5.574 14.392 3.833 1.00 92.31 68 LYS A N 1
ATOM 527 C CA . LYS A 1 68 ? 5.043 15.744 3.584 1.00 92.31 68 LYS A CA 1
ATOM 528 C C . LYS A 1 68 ? 4.006 16.170 4.621 1.00 92.31 68 LYS A C 1
ATOM 530 O O . LYS A 1 68 ? 4.020 17.323 5.027 1.00 92.31 68 LYS A O 1
ATOM 535 N N . ASP A 1 69 ? 3.169 15.234 5.064 1.00 92.06 69 ASP A N 1
ATOM 536 C CA . ASP A 1 69 ? 2.045 15.486 5.976 1.00 92.06 69 ASP A CA 1
ATOM 537 C C . ASP A 1 69 ? 2.126 14.595 7.230 1.00 92.06 69 ASP A C 1
ATOM 539 O O . ASP A 1 69 ? 1.109 14.218 7.818 1.00 92.06 69 ASP A O 1
ATOM 543 N N . TYR A 1 70 ? 3.344 14.208 7.628 1.00 93.31 70 TYR A N 1
ATOM 544 C CA . TYR A 1 70 ? 3.552 13.157 8.627 1.00 93.31 70 TYR A CA 1
ATOM 545 C C . TYR A 1 70 ? 2.932 13.491 9.981 1.00 93.31 70 TYR A C 1
ATOM 547 O O . TYR A 1 70 ? 2.312 12.618 10.580 1.00 93.31 70 TYR A O 1
ATOM 555 N N . GLU A 1 71 ? 3.064 14.730 10.455 1.00 94.50 71 GLU A N 1
ATOM 556 C CA . GLU A 1 71 ? 2.509 15.145 11.749 1.00 94.50 71 GLU A CA 1
ATOM 557 C C . GLU A 1 71 ? 0.987 14.967 11.779 1.00 94.50 71 GLU A C 1
ATOM 559 O O . GLU A 1 71 ? 0.468 14.237 12.623 1.00 94.50 71 GLU A O 1
ATOM 564 N N . ALA A 1 72 ? 0.283 15.514 10.785 1.00 94.75 72 ALA A N 1
ATOM 565 C CA . ALA A 1 72 ? -1.170 15.408 10.679 1.00 94.75 72 ALA A CA 1
ATOM 566 C C . ALA A 1 72 ? -1.646 13.952 10.515 1.00 94.75 72 ALA A C 1
ATOM 568 O O . ALA A 1 72 ? -2.639 13.537 11.121 1.00 94.75 72 ALA A O 1
ATOM 569 N N . ILE A 1 73 ? -0.936 13.153 9.708 1.00 93.12 73 ILE A N 1
ATOM 570 C CA . ILE A 1 73 ? -1.240 11.727 9.533 1.00 93.12 73 ILE A CA 1
ATOM 571 C C . ILE A 1 73 ? -1.016 10.972 10.849 1.00 93.12 73 ILE A C 1
ATOM 573 O O . ILE A 1 73 ? -1.871 10.181 11.242 1.00 93.12 73 ILE A O 1
ATOM 577 N N . SER A 1 74 ? 0.102 11.219 11.532 1.00 94.81 74 SER A N 1
ATOM 578 C CA . SER A 1 74 ? 0.485 10.553 12.779 1.00 94.81 74 SER A CA 1
ATOM 579 C C . SER A 1 74 ? -0.507 10.852 13.902 1.00 94.81 74 SER A C 1
ATOM 581 O O . SER A 1 74 ? -0.989 9.923 14.548 1.00 94.81 74 SER A O 1
ATOM 583 N N . GLU A 1 75 ? -0.885 12.118 14.093 1.00 95.88 75 GLU A N 1
ATOM 584 C CA . GLU A 1 75 ? -1.890 12.515 15.086 1.00 95.88 75 GLU A CA 1
ATOM 585 C C . GLU A 1 75 ? -3.237 11.830 14.843 1.00 95.88 75 GLU A C 1
ATOM 587 O O . GLU A 1 75 ? -3.841 11.283 15.769 1.00 95.88 75 GLU A O 1
ATOM 592 N N . ARG A 1 76 ? -3.702 11.813 13.585 1.00 96.19 76 ARG A N 1
ATOM 593 C CA . ARG A 1 76 ? -4.952 11.135 13.229 1.00 96.19 76 ARG A CA 1
ATOM 594 C C . ARG A 1 76 ? -4.864 9.636 13.498 1.00 96.19 76 ARG A C 1
ATOM 596 O O . ARG A 1 76 ? -5.741 9.099 14.158 1.00 96.19 76 ARG A O 1
ATOM 603 N N . VAL A 1 77 ? -3.789 8.978 13.061 1.00 95.88 77 VAL A N 1
ATOM 604 C CA . VAL A 1 77 ? -3.590 7.539 13.294 1.00 95.88 77 VAL A CA 1
ATOM 605 C C . VAL A 1 77 ? -3.574 7.219 14.787 1.00 95.88 77 VAL A C 1
ATOM 607 O O . VAL A 1 77 ? -4.189 6.236 15.194 1.00 95.88 77 VAL A O 1
ATOM 610 N N . GLN A 1 78 ? -2.912 8.031 15.615 1.00 95.50 78 GLN A N 1
ATOM 611 C CA . GLN A 1 78 ? -2.868 7.816 17.064 1.00 95.50 78 GLN A CA 1
ATOM 612 C C . GLN A 1 78 ? -4.253 7.916 17.702 1.00 95.50 78 GLN A C 1
ATOM 614 O O . GLN A 1 78 ? -4.618 7.034 18.481 1.00 95.50 78 GLN A O 1
ATOM 619 N N . ARG A 1 79 ? -5.025 8.949 17.351 1.00 96.31 79 ARG A N 1
ATOM 620 C CA . ARG A 1 79 ? -6.398 9.132 17.832 1.00 96.31 79 ARG A CA 1
ATOM 621 C C . ARG A 1 79 ? -7.297 7.972 17.410 1.00 96.31 79 ARG A C 1
ATOM 623 O O . ARG A 1 79 ? -7.851 7.308 18.279 1.00 96.31 79 ARG A O 1
ATOM 630 N N . ASP A 1 80 ? -7.359 7.675 16.115 1.00 95.88 80 ASP A N 1
ATOM 631 C CA . ASP A 1 80 ? -8.236 6.633 15.569 1.00 95.88 80 ASP A CA 1
ATOM 632 C C . ASP A 1 80 ? -7.875 5.253 16.156 1.00 95.88 80 ASP A C 1
ATOM 634 O O . ASP A 1 80 ? -8.742 4.468 16.537 1.00 95.88 80 ASP A O 1
ATOM 638 N N . THR A 1 81 ? -6.576 4.973 16.322 1.00 95.00 81 THR A N 1
ATOM 639 C CA . THR A 1 81 ? -6.100 3.731 16.950 1.00 95.00 81 THR A CA 1
ATOM 640 C C . THR A 1 81 ? -6.464 3.658 18.435 1.00 95.00 81 THR A C 1
ATOM 642 O O . THR A 1 81 ? -6.763 2.575 18.939 1.00 95.00 81 THR A O 1
ATOM 645 N N . ALA A 1 82 ? -6.406 4.774 19.167 1.00 95.69 82 ALA A N 1
ATOM 646 C CA . ALA A 1 82 ? -6.786 4.813 20.577 1.00 95.69 82 ALA A CA 1
ATOM 647 C C . ALA A 1 82 ? -8.298 4.612 20.757 1.00 95.69 82 ALA A C 1
ATOM 649 O O . ALA A 1 82 ? -8.708 3.837 21.621 1.00 95.69 82 ALA A O 1
ATOM 650 N N . GLU A 1 83 ? -9.108 5.248 19.908 1.00 95.94 83 GLU A N 1
ATOM 651 C CA . GLU A 1 83 ? -10.561 5.073 19.875 1.00 95.94 83 GLU A CA 1
ATOM 652 C C . GLU A 1 83 ? -10.934 3.618 19.574 1.00 95.94 83 GLU A C 1
ATOM 654 O O . GLU A 1 83 ? -11.694 3.010 20.329 1.00 95.94 83 GLU A O 1
ATOM 659 N N . GLN A 1 84 ? -10.328 3.017 18.545 1.00 94.56 84 GLN A N 1
ATOM 660 C CA . GLN A 1 84 ? -10.572 1.617 18.202 1.00 94.56 84 GLN A CA 1
ATOM 661 C C . GLN A 1 84 ? -10.215 0.671 19.358 1.00 94.56 84 GLN A C 1
ATOM 663 O O . GLN A 1 84 ? -11.005 -0.207 19.704 1.00 94.56 84 GLN A O 1
ATOM 668 N N . ARG A 1 85 ? -9.064 0.871 20.015 1.00 95.19 85 ARG A N 1
ATOM 669 C CA . ARG A 1 85 ? -8.678 0.053 21.179 1.00 95.19 85 ARG A CA 1
ATOM 670 C C . ARG A 1 85 ? -9.659 0.189 22.341 1.00 95.19 85 ARG A C 1
ATOM 672 O O . ARG A 1 85 ? -9.931 -0.804 23.010 1.00 95.19 85 ARG A O 1
ATOM 679 N N . ALA A 1 86 ? -10.176 1.391 22.594 1.00 94.88 86 ALA A N 1
ATOM 680 C CA . ALA A 1 86 ? -11.149 1.617 23.659 1.00 94.88 86 ALA A CA 1
ATOM 681 C C . ALA A 1 86 ? -12.467 0.872 23.385 1.00 94.88 86 ALA A C 1
ATOM 683 O O . ALA A 1 86 ? -13.019 0.251 24.296 1.00 94.88 86 ALA A O 1
ATOM 684 N N . VAL A 1 87 ? -12.932 0.879 22.130 1.00 94.75 87 VAL A N 1
ATOM 685 C CA . VAL A 1 87 ? -14.113 0.115 21.697 1.00 94.75 87 VAL A CA 1
ATOM 686 C C . VAL A 1 87 ? -13.882 -1.385 21.882 1.00 94.75 87 VAL A C 1
ATOM 688 O O . VAL A 1 87 ? -14.674 -2.047 22.549 1.00 94.75 87 VAL A O 1
ATOM 691 N N . GLU A 1 88 ? -12.764 -1.913 21.381 1.00 94.62 88 GLU A N 1
ATOM 692 C CA . GLU A 1 88 ? -12.430 -3.338 21.499 1.00 94.62 88 GLU A CA 1
ATOM 693 C C . GLU A 1 88 ? -12.307 -3.791 22.967 1.00 94.62 88 GLU A C 1
ATOM 695 O O . GLU A 1 88 ? -12.721 -4.897 23.329 1.00 94.62 88 GLU A O 1
ATOM 700 N N . GLU A 1 89 ? -11.764 -2.944 23.849 1.00 94.12 89 GLU A N 1
ATOM 701 C CA . GLU A 1 89 ? -11.671 -3.245 25.279 1.00 94.12 89 GLU A CA 1
ATOM 702 C C . GLU A 1 89 ? -13.049 -3.263 25.956 1.00 94.12 89 GLU A C 1
ATOM 704 O O . GLU A 1 89 ? -13.318 -4.145 26.780 1.00 94.12 89 GLU A O 1
ATOM 709 N N . GLN A 1 90 ? -13.930 -2.326 25.602 1.00 93.31 90 GLN A N 1
ATOM 710 C CA . GLN A 1 90 ? -15.293 -2.274 26.122 1.00 93.31 90 GLN A CA 1
ATOM 711 C C . GLN A 1 90 ? -16.101 -3.502 25.681 1.00 93.31 90 GLN A C 1
ATOM 713 O O . GLN A 1 90 ? -16.690 -4.183 26.523 1.00 93.31 90 GLN A O 1
ATOM 718 N N . GLU A 1 91 ? -16.045 -3.865 24.398 1.00 94.50 91 GLU A N 1
ATOM 719 C CA . GLU A 1 91 ? -16.691 -5.075 23.877 1.00 94.50 91 GLU A CA 1
ATOM 720 C C . GLU A 1 91 ? -16.174 -6.342 24.571 1.00 94.50 91 GLU A C 1
ATOM 722 O O . GLU A 1 91 ? -16.942 -7.248 24.913 1.00 94.50 91 GLU A O 1
ATOM 727 N N . LYS A 1 92 ? -14.864 -6.408 24.841 1.00 93.81 92 LYS A N 1
ATOM 728 C CA . LYS A 1 92 ? -14.258 -7.528 25.567 1.00 93.81 92 LYS A CA 1
ATOM 729 C C . LYS A 1 92 ? -14.769 -7.622 27.007 1.00 93.81 92 LYS A C 1
ATOM 731 O O . LYS A 1 92 ? -15.040 -8.734 27.469 1.00 93.81 92 LYS A O 1
ATOM 736 N N . LYS A 1 93 ? -14.912 -6.493 27.712 1.00 93.31 93 LYS A N 1
ATOM 737 C CA . LYS A 1 93 ? -15.464 -6.439 29.079 1.00 93.31 93 LYS A CA 1
ATOM 738 C C . LYS A 1 93 ? -16.925 -6.877 29.102 1.00 93.31 93 LYS A C 1
ATOM 740 O O . LYS A 1 93 ? -17.276 -7.771 29.869 1.00 93.31 93 LYS A O 1
ATOM 745 N N . GLU A 1 94 ? -17.748 -6.341 28.206 1.00 92.94 94 GLU A N 1
ATOM 746 C CA . GLU A 1 94 ? -19.160 -6.718 28.092 1.00 92.94 94 GLU A CA 1
ATOM 747 C C . GLU A 1 94 ? -19.331 -8.203 27.768 1.00 92.94 94 GLU A C 1
ATOM 749 O O . GLU A 1 94 ? -20.161 -8.891 28.367 1.00 92.94 94 GLU A O 1
ATOM 754 N N . ARG A 1 95 ? -18.509 -8.737 26.858 1.00 91.25 95 ARG A N 1
ATOM 755 C CA . ARG A 1 95 ? -18.511 -10.165 26.535 1.00 91.25 95 ARG A CA 1
ATOM 756 C C . ARG A 1 95 ? -18.129 -11.020 27.744 1.00 91.25 95 ARG A C 1
ATOM 758 O O . ARG A 1 95 ? -18.766 -12.047 27.972 1.00 91.25 95 ARG A O 1
ATOM 765 N N . ALA A 1 96 ? -17.126 -10.613 28.520 1.00 91.56 96 ALA A N 1
ATOM 766 C CA . ALA A 1 96 ? -16.719 -11.324 29.731 1.00 91.56 96 ALA A CA 1
ATOM 767 C C . ALA A 1 96 ? -17.822 -11.314 30.805 1.00 91.56 96 ALA A C 1
ATOM 769 O O . ALA A 1 96 ? -18.089 -12.351 31.414 1.00 91.56 96 ALA A O 1
ATOM 770 N N . GLU A 1 97 ? -18.509 -10.186 30.997 1.00 91.38 97 GLU A N 1
ATOM 771 C CA . GLU A 1 97 ? -19.629 -10.092 31.938 1.00 91.38 97 GLU A CA 1
ATOM 772 C C . GLU A 1 97 ? -20.824 -10.953 31.525 1.00 91.38 97 GLU A C 1
ATOM 774 O O . GLU A 1 97 ? -21.384 -11.650 32.372 1.00 91.38 97 GLU A O 1
ATOM 779 N N . ARG A 1 98 ? -21.189 -10.966 30.234 1.00 89.56 98 ARG A N 1
ATOM 780 C CA . ARG A 1 98 ? -22.249 -11.851 29.716 1.00 89.56 98 ARG A CA 1
ATOM 781 C C . ARG A 1 98 ? -21.934 -13.320 29.996 1.00 89.56 98 ARG A C 1
ATOM 783 O O . ARG A 1 98 ? -22.806 -14.053 30.450 1.00 89.56 98 ARG A O 1
ATOM 790 N N . VAL A 1 99 ? -20.684 -13.738 29.771 1.00 90.94 99 VAL A N 1
ATOM 791 C CA . VAL A 1 99 ? -20.240 -15.113 30.053 1.00 90.94 99 VAL A CA 1
ATOM 792 C C . VAL A 1 99 ? -20.27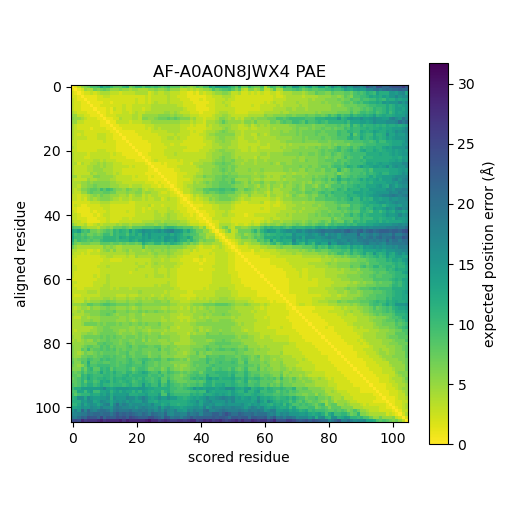9 -15.425 31.549 1.00 90.94 99 VAL A C 1
ATOM 794 O O . VAL A 1 99 ? -20.635 -16.542 31.908 1.00 90.94 99 VAL A O 1
ATOM 797 N N . ARG A 1 100 ? -19.930 -14.473 32.426 1.00 89.62 100 ARG A N 1
ATOM 798 C CA . ARG A 1 100 ? -20.004 -14.683 33.880 1.00 89.62 100 ARG A CA 1
ATOM 799 C C . ARG A 1 100 ? -21.448 -14.874 34.346 1.00 89.62 100 ARG A C 1
ATOM 801 O O . ARG A 1 100 ? -21.715 -15.856 35.024 1.00 89.62 100 ARG A O 1
ATOM 808 N N . ARG A 1 101 ? -22.370 -13.996 33.928 1.00 87.50 101 ARG A N 1
ATOM 809 C CA . ARG A 1 101 ? -23.798 -14.088 34.295 1.00 87.50 101 ARG A CA 1
ATOM 810 C C . ARG A 1 101 ? -24.420 -15.412 33.843 1.00 87.50 101 ARG A C 1
ATOM 812 O O . ARG A 1 101 ? -25.088 -16.059 34.629 1.00 87.50 101 ARG A O 1
ATOM 819 N N . ALA A 1 102 ? -24.102 -15.869 32.631 1.00 86.31 102 ALA A N 1
ATOM 820 C CA . ALA A 1 102 ? -24.588 -17.147 32.101 1.00 86.31 102 ALA A CA 1
ATOM 821 C C . ALA A 1 102 ? -24.017 -18.402 32.797 1.00 86.31 102 ALA A C 1
ATOM 823 O O . ALA A 1 102 ? -24.456 -19.505 32.497 1.00 86.31 102 ALA A O 1
ATOM 824 N N . ARG A 1 103 ? -22.995 -18.271 33.656 1.00 81.12 103 ARG A N 1
ATOM 825 C CA . ARG A 1 103 ? -22.467 -19.375 34.484 1.00 81.12 103 ARG A CA 1
ATOM 826 C C . ARG A 1 103 ? -23.046 -19.385 35.900 1.00 81.12 103 ARG A C 1
ATOM 828 O O . ARG A 1 103 ? -22.817 -20.350 36.622 1.00 81.12 103 ARG A O 1
ATOM 835 N N . GLU A 1 104 ? -23.677 -18.288 36.311 1.00 76.19 104 GLU A N 1
ATOM 836 C CA . GLU A 1 104 ? -24.292 -18.115 37.631 1.00 76.19 104 GLU A CA 1
ATOM 837 C C . GLU A 1 104 ? -25.795 -18.479 37.620 1.00 76.19 104 GLU A C 1
ATOM 839 O O . GLU A 1 104 ? -26.367 -18.659 38.693 1.00 76.19 104 GLU A O 1
ATOM 844 N N . GLU A 1 105 ? -26.402 -18.624 36.432 1.00 60.28 105 GLU A N 1
ATOM 845 C CA . GLU A 1 105 ? -27.728 -19.229 36.175 1.00 60.28 105 GLU A CA 1
ATOM 846 C C . GLU A 1 105 ? -27.623 -20.739 35.905 1.00 60.28 105 GLU A C 1
ATOM 848 O O . GLU A 1 105 ? -28.514 -21.479 36.383 1.00 60.28 105 GLU A O 1
#

Nearest PDB structures (foldseek):
  4m9q-assembly2_B  TM=8.875E-01  e=1.257E-04  Chlamydomonas reinhardtii
  4m9q-assembly1_A  TM=8.768E-01  e=1.895E-04  Chlamydomonas reinhardtii
  4m9q-assembly3_C  TM=8.611E-01  e=4.019E-04  Chlamydomonas reinhardtii
  1xzo-assembly2_B  TM=3.713E-01  e=2.213E+00  Bacillus subtilis

Sequence (105 aa):
MPWLANKQDREGALAEADIIEHLSLEKLVNENKCLCQIEPCSAVFGYGKKLDKSIKNGLNWLLNNIAKDYEAISERVQRDTAEQRAVEEQEKKERAERVRRAREE

Radius of gyration: 21.6 Å; Cα contacts (8 Å, |Δi|>4): 80; chains: 1; bounding box: 49×35×57 Å

Secondary structure (DSSP, 8-state):
-EEEE--TTSTTPPPHHHHHHHTTHHHHHHHHT---EEEE--GGG-SGGGS-HHHHHHHHHHHHHHHHTHHHHHHHHHHHHHHHHHHHHHHHHHHHHHHHHHHH-

pLDDT: mean 91.03, std 5.24, range [60.28, 96.31]

InterPro domains:
  IPR006689 Small GTPase superfamily, ARF/SAR type [PF00025] (4-66)
  IPR027417 P-loop containing nucleoside triphosphate hydrolase [G3DSA:3.40.50.300] (3-102)
  IPR051995 Ciliary function-associated GTPase [PTHR46090] (4-105)

Mean predicted aligned error: 6.53 Å

Organism: Scleropages formosus (NCBI:txid113540)